Protein AF-A0A7K4BBS3-F1 (afdb_monomer_lite)

pLDDT: mean 82.41, std 10.62, range [54.38, 93.62]

Sequence (78 aa):
MLAISNLLVIWGLERGFGFSCEGKKQIVYERIELVHTKRRDELIVDLKKRTGLPIIRVNILLIDYLWDTADIMVYYFP

Secondary structure (DSSP, 8-state):
-HHHHHHHHHHHHHT-------EEEEEEES-GGG-SGGGHHHHHHHHHHHH---EEEEEEEEEETTTTEEEEEEEE--

Foldseek 3Di:
DVVVVVVVVVVCVVVPPPPQPQDKDKDKAQALVCVDPVNVVVVQVVCCVVVVFQFPDKDWDDQDPVRSITIIITTGGD

Structure (mmCIF, N/CA/C/O backbone):
data_AF-A0A7K4BBS3-F1
#
_entry.id   AF-A0A7K4BBS3-F1
#
loop_
_atom_site.group_PDB
_atom_site.id
_atom_site.type_symbol
_atom_site.label_atom_id
_atom_site.label_alt_id
_atom_site.label_comp_id
_atom_site.label_asym_id
_atom_site.label_entity_id
_atom_site.label_seq_id
_atom_site.pdbx_PDB_ins_code
_atom_site.Cartn_x
_atom_site.Cartn_y
_atom_site.Cartn_z
_atom_site.occupancy
_atom_site.B_iso_or_equiv
_atom_site.auth_seq_id
_atom_site.auth_comp_id
_atom_site.auth_asym_id
_atom_site.auth_atom_id
_atom_site.pdbx_PDB_model_num
ATOM 1 N N . MET A 1 1 ? 16.344 -3.532 -52.440 1.00 63.06 1 MET A N 1
ATOM 2 C CA . MET A 1 1 ? 15.545 -2.369 -51.990 1.00 63.06 1 MET A CA 1
ATOM 3 C C . MET A 1 1 ? 14.488 -2.764 -50.951 1.00 63.06 1 MET A C 1
ATOM 5 O O . MET A 1 1 ? 14.504 -2.188 -49.876 1.00 63.06 1 MET A O 1
ATOM 9 N N . LEU A 1 2 ? 13.661 -3.795 -51.188 1.00 69.56 2 LEU A N 1
ATOM 10 C CA . LEU A 1 2 ? 12.634 -4.267 -50.232 1.00 69.56 2 LEU A CA 1
ATOM 11 C C . LEU A 1 2 ? 13.198 -4.840 -48.912 1.00 69.56 2 LEU A C 1
ATOM 13 O O . LEU A 1 2 ? 12.689 -4.537 -47.841 1.00 69.56 2 LEU A O 1
ATOM 17 N N . ALA A 1 3 ? 14.298 -5.598 -48.965 1.00 73.88 3 ALA A N 1
ATOM 18 C CA . ALA A 1 3 ? 14.889 -6.219 -47.771 1.00 73.88 3 ALA A CA 1
ATOM 19 C C . ALA A 1 3 ? 15.395 -5.204 -46.724 1.00 73.88 3 ALA A C 1
ATOM 21 O O . ALA A 1 3 ? 15.333 -5.457 -45.526 1.00 73.88 3 ALA A O 1
ATOM 22 N N . ILE A 1 4 ? 15.859 -4.035 -47.177 1.00 77.75 4 ILE A N 1
ATOM 23 C CA . ILE A 1 4 ? 16.387 -2.975 -46.306 1.00 77.75 4 ILE A CA 1
ATOM 24 C C . ILE A 1 4 ? 15.240 -2.288 -45.552 1.00 77.75 4 ILE A C 1
ATOM 26 O O . ILE A 1 4 ? 15.394 -1.940 -44.386 1.00 77.75 4 ILE A O 1
ATOM 30 N N . SER A 1 5 ? 14.073 -2.155 -46.194 1.00 79.12 5 SER A N 1
ATOM 31 C CA . SER A 1 5 ? 12.864 -1.609 -45.572 1.00 79.12 5 SER A CA 1
ATOM 32 C C . SER A 1 5 ? 12.379 -2.489 -44.419 1.00 79.12 5 SER A C 1
ATOM 34 O O . SER A 1 5 ? 12.096 -1.961 -43.346 1.00 79.12 5 SER A O 1
ATOM 36 N N . ASN A 1 6 ? 12.359 -3.814 -44.598 1.00 77.38 6 ASN A N 1
ATOM 37 C CA . ASN A 1 6 ? 11.963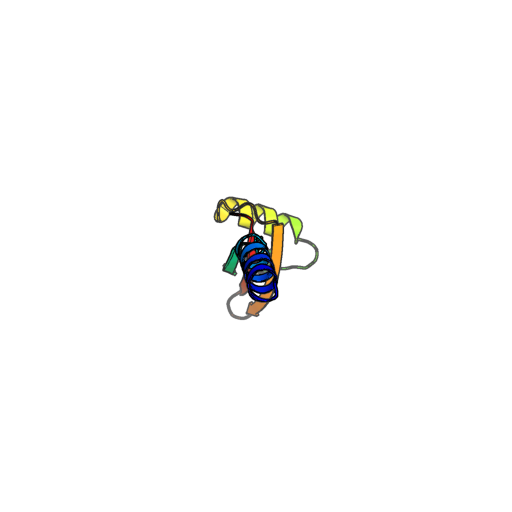 -4.735 -43.530 1.00 77.38 6 ASN A CA 1
ATOM 38 C C . ASN A 1 6 ? 12.924 -4.673 -42.337 1.00 77.38 6 ASN A C 1
ATOM 40 O O . ASN A 1 6 ? 12.474 -4.664 -41.194 1.00 77.38 6 ASN A O 1
ATOM 44 N N . LEU A 1 7 ? 14.232 -4.576 -42.594 1.00 81.38 7 LEU A N 1
ATOM 45 C CA . LEU A 1 7 ? 15.231 -4.475 -41.528 1.00 81.38 7 LEU A CA 1
ATOM 46 C C . LEU A 1 7 ? 15.067 -3.185 -40.704 1.00 81.38 7 LEU A C 1
ATOM 48 O O . LEU A 1 7 ? 15.210 -3.207 -39.486 1.00 81.38 7 LEU A O 1
ATOM 52 N N . LEU A 1 8 ? 14.717 -2.076 -41.363 1.00 78.75 8 LEU A N 1
ATOM 53 C CA . LEU A 1 8 ? 14.481 -0.775 -40.728 1.00 78.75 8 LEU A CA 1
ATOM 54 C C . LEU A 1 8 ? 13.234 -0.775 -39.833 1.00 78.75 8 LEU A C 1
ATOM 56 O O . LEU A 1 8 ? 13.256 -0.192 -38.750 1.00 78.75 8 LEU A O 1
ATOM 60 N N . VAL A 1 9 ? 12.168 -1.459 -40.262 1.00 79.38 9 VAL A N 1
ATOM 61 C CA . VAL A 1 9 ? 10.938 -1.618 -39.469 1.00 79.38 9 VAL A CA 1
ATOM 62 C C . VAL A 1 9 ? 11.194 -2.480 -38.232 1.00 79.38 9 VAL A C 1
ATOM 64 O O . VAL A 1 9 ? 10.767 -2.111 -37.140 1.00 79.38 9 VAL A O 1
ATOM 67 N N . ILE A 1 10 ? 11.934 -3.584 -38.379 1.00 79.69 10 ILE A N 1
ATOM 68 C CA . ILE A 1 10 ? 12.293 -4.467 -37.258 1.00 79.69 10 ILE A CA 1
ATOM 69 C C . ILE A 1 10 ? 13.165 -3.713 -36.245 1.00 79.69 10 ILE A C 1
ATOM 71 O O . ILE A 1 10 ? 12.854 -3.705 -35.058 1.00 79.69 10 ILE A O 1
ATOM 75 N N . TRP A 1 11 ? 14.183 -2.986 -36.710 1.00 77.25 11 TRP A N 1
ATOM 76 C CA . TRP A 1 11 ? 15.073 -2.213 -35.837 1.00 77.25 11 TRP A CA 1
ATOM 77 C C . TRP A 1 11 ? 14.352 -1.078 -35.087 1.00 77.25 11 TRP A C 1
ATOM 79 O O . TRP A 1 11 ? 14.665 -0.792 -33.931 1.00 77.25 11 TRP A O 1
ATOM 89 N N . GLY A 1 12 ? 13.353 -0.447 -35.716 1.00 72.38 12 GLY A N 1
ATOM 90 C CA . GLY A 1 12 ? 12.496 0.551 -35.068 1.00 72.38 12 GLY A CA 1
ATOM 91 C C . GLY A 1 12 ? 11.577 -0.040 -33.992 1.00 72.38 12 GLY A C 1
ATOM 92 O O . GLY A 1 12 ? 11.379 0.586 -32.951 1.00 72.38 12 GLY A O 1
ATOM 93 N N . LEU A 1 13 ? 11.061 -1.257 -34.207 1.00 71.44 13 LEU A N 1
ATOM 94 C CA . LEU A 1 13 ? 10.244 -1.978 -33.224 1.00 71.44 13 LEU A CA 1
ATOM 95 C C . LEU A 1 13 ? 11.067 -2.477 -32.030 1.00 71.44 13 LEU A C 1
ATOM 97 O O . LEU A 1 13 ? 10.629 -2.329 -30.891 1.00 71.44 13 LEU A O 1
ATOM 101 N N . GLU A 1 14 ? 12.266 -3.015 -32.267 1.00 64.50 14 GLU A N 1
ATOM 102 C CA . GLU A 1 14 ? 13.149 -3.515 -31.201 1.00 64.50 14 GLU A CA 1
ATOM 103 C C . GLU A 1 14 ? 13.593 -2.406 -30.237 1.00 64.50 14 GLU A C 1
ATOM 105 O O . GLU A 1 14 ? 13.804 -2.647 -29.050 1.00 64.50 14 GLU A O 1
ATOM 110 N N . ARG A 1 15 ? 13.698 -1.168 -30.729 1.00 62.72 15 ARG A N 1
ATOM 111 C CA . ARG A 1 15 ? 14.139 -0.009 -29.941 1.00 62.72 15 ARG A CA 1
ATOM 112 C C . ARG A 1 15 ? 12.992 0.735 -29.247 1.00 62.72 15 ARG A C 1
ATOM 114 O O . ARG A 1 15 ? 13.247 1.610 -28.423 1.00 62.72 15 ARG A O 1
ATOM 121 N N . GLY A 1 16 ? 11.746 0.413 -29.602 1.00 61.91 16 GLY A N 1
ATOM 122 C CA . GLY A 1 16 ? 10.569 1.255 -29.382 1.00 61.91 16 GLY A CA 1
ATOM 123 C C . GLY A 1 16 ? 9.527 0.724 -28.403 1.00 61.91 16 GLY A C 1
ATOM 124 O O . GLY A 1 16 ? 8.424 1.257 -28.378 1.00 61.91 1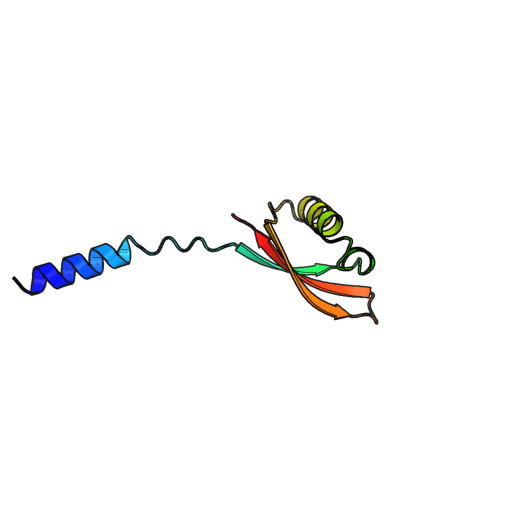6 GLY A O 1
ATOM 125 N N . PHE A 1 17 ? 9.835 -0.280 -27.585 1.00 57.22 17 PHE A N 1
ATOM 126 C CA . PHE A 1 17 ? 8.956 -0.674 -26.481 1.00 57.22 17 PHE A CA 1
ATOM 127 C C . PHE A 1 17 ? 9.667 -0.527 -25.140 1.00 57.22 17 PHE A C 1
ATOM 129 O O . PHE A 1 17 ? 9.876 -1.474 -24.386 1.00 57.22 17 PHE A O 1
ATOM 136 N N . GLY A 1 18 ? 9.990 0.728 -24.823 1.00 54.38 18 GLY A N 1
ATOM 137 C CA . GLY A 1 18 ? 10.069 1.188 -23.444 1.00 54.38 18 GLY A CA 1
ATOM 138 C C . GLY A 1 18 ? 8.675 1.117 -22.833 1.00 54.38 18 GLY A C 1
ATOM 139 O O . GLY A 1 18 ? 8.015 2.137 -22.664 1.00 54.38 18 GLY A O 1
ATOM 140 N N . PHE A 1 19 ? 8.192 -0.096 -22.557 1.00 55.06 19 PHE A N 1
ATOM 141 C CA . PHE A 1 19 ? 7.076 -0.258 -21.648 1.00 55.06 19 PHE A CA 1
ATOM 142 C C . PHE A 1 19 ? 7.539 0.363 -20.334 1.00 55.06 19 PHE A C 1
ATOM 144 O O . PHE A 1 19 ? 8.370 -0.206 -19.625 1.00 55.06 19 PHE A O 1
ATOM 151 N N . SER A 1 20 ? 7.026 1.550 -20.014 1.00 57.31 20 SER A N 1
ATOM 152 C CA . SER A 1 20 ? 6.941 2.009 -18.636 1.00 57.31 20 SER A CA 1
ATOM 153 C C . SER A 1 20 ? 6.031 1.013 -17.930 1.00 57.31 20 SER A C 1
ATOM 155 O O . SER A 1 20 ? 4.832 1.232 -17.791 1.00 57.31 20 SER A O 1
ATOM 157 N N . CYS A 1 21 ? 6.582 -0.152 -17.591 1.00 59.62 21 CYS A N 1
ATOM 158 C CA . CYS A 1 21 ? 5.930 -1.132 -16.755 1.00 59.62 21 CYS A CA 1
ATOM 159 C C . CYS A 1 21 ? 5.817 -0.464 -15.394 1.00 59.62 21 CYS A C 1
ATOM 161 O O . CYS A 1 21 ? 6.721 -0.567 -14.568 1.00 59.62 21 CYS A O 1
ATOM 163 N N . GLU A 1 22 ? 4.728 0.276 -15.193 1.00 68.56 22 GLU A N 1
ATOM 164 C CA . GLU A 1 22 ? 4.247 0.599 -13.864 1.00 68.56 22 GLU A CA 1
ATOM 165 C C . GLU A 1 22 ? 4.248 -0.727 -13.098 1.00 68.56 22 GLU A C 1
ATOM 167 O O . GLU A 1 22 ? 3.526 -1.672 -13.440 1.00 68.56 22 GLU A O 1
ATOM 172 N N . GLY A 1 23 ? 5.150 -0.839 -12.126 1.00 79.50 23 GLY A N 1
ATOM 173 C CA . GLY A 1 23 ? 5.230 -1.992 -11.256 1.00 79.50 23 GLY A CA 1
ATOM 174 C C . GLY A 1 23 ? 3.897 -2.093 -10.541 1.00 79.50 23 GLY A C 1
ATOM 175 O O . GLY A 1 23 ? 3.496 -1.178 -9.825 1.00 79.50 23 GLY A O 1
ATOM 176 N N . LYS A 1 24 ? 3.170 -3.183 -10.766 1.00 88.00 24 LYS A N 1
ATOM 177 C CA . LYS A 1 24 ? 1.925 -3.452 -10.052 1.00 88.00 24 LYS A CA 1
ATOM 178 C C . LYS A 1 24 ? 2.143 -4.579 -9.063 1.00 88.00 24 LYS A C 1
ATOM 180 O O . LYS A 1 24 ? 2.737 -5.602 -9.399 1.00 88.00 24 LYS A O 1
ATOM 185 N N . LYS A 1 25 ? 1.641 -4.401 -7.846 1.00 89.62 25 LYS A N 1
ATOM 186 C CA . LYS A 1 25 ? 1.682 -5.423 -6.800 1.00 89.62 25 LYS A CA 1
ATOM 187 C C . LYS A 1 25 ? 0.329 -5.509 -6.118 1.00 89.62 25 LYS A C 1
ATOM 189 O O . LYS A 1 25 ? -0.265 -4.490 -5.783 1.00 89.62 25 LYS A O 1
ATOM 194 N N . GLN A 1 26 ? -0.154 -6.729 -5.930 1.00 92.94 26 GLN A N 1
ATOM 195 C CA . GLN A 1 26 ? -1.328 -6.989 -5.110 1.00 92.94 26 GLN A CA 1
ATOM 196 C C . GLN A 1 26 ? -0.884 -7.217 -3.666 1.00 92.94 26 GLN A C 1
ATOM 198 O O . GLN A 1 26 ? 0.093 -7.931 -3.421 1.00 92.94 26 GLN A O 1
ATOM 203 N N . ILE A 1 27 ? -1.576 -6.577 -2.731 1.00 91.44 27 ILE A N 1
ATOM 204 C CA . ILE A 1 27 ? -1.349 -6.699 -1.294 1.00 91.44 27 ILE A CA 1
ATOM 205 C C . ILE A 1 27 ? -2.689 -6.862 -0.580 1.00 91.44 27 ILE A C 1
ATOM 207 O O . ILE A 1 27 ? -3.664 -6.196 -0.925 1.00 91.44 27 ILE A O 1
ATOM 211 N N . VAL A 1 28 ? -2.709 -7.716 0.439 1.00 91.94 28 VAL A N 1
ATOM 212 C CA . VAL A 1 28 ? -3.817 -7.791 1.393 1.00 91.94 28 VAL A CA 1
ATOM 213 C C . VAL A 1 28 ? -3.552 -6.759 2.485 1.00 91.94 28 VAL A C 1
ATOM 215 O O . VAL A 1 28 ? -2.445 -6.690 3.023 1.00 91.94 28 VAL A O 1
ATOM 218 N N . TYR A 1 29 ? -4.542 -5.921 2.773 1.00 91.19 29 TYR A N 1
ATOM 219 C CA . TYR A 1 29 ? -4.445 -4.831 3.733 1.00 91.19 29 TYR A CA 1
ATOM 220 C C . TYR A 1 29 ? -5.497 -4.974 4.828 1.00 91.19 29 TYR A C 1
ATOM 222 O O . TYR A 1 29 ? -6.682 -5.079 4.542 1.00 91.19 29 TYR A O 1
ATOM 230 N N . GLU A 1 30 ? -5.064 -4.939 6.083 1.00 87.12 30 GLU A N 1
ATOM 231 C CA . GLU A 1 30 ? -5.886 -5.312 7.247 1.00 87.12 30 GLU A CA 1
ATOM 232 C C . GLU A 1 30 ? -6.596 -4.124 7.917 1.00 87.12 30 GLU A C 1
ATOM 234 O O . GLU A 1 30 ? -7.267 -4.287 8.928 1.00 87.12 30 GLU A O 1
ATOM 239 N N . ARG A 1 31 ? -6.421 -2.890 7.420 1.00 83.81 31 ARG A N 1
ATOM 240 C CA . ARG A 1 31 ? -7.067 -1.697 8.001 1.00 83.81 31 ARG A CA 1
ATOM 241 C C . ARG A 1 31 ? -8.176 -1.177 7.100 1.00 83.81 31 ARG A C 1
ATOM 243 O O . ARG A 1 31 ? -8.019 -0.156 6.426 1.00 83.81 31 ARG A O 1
ATOM 250 N N . ILE A 1 32 ? -9.321 -1.853 7.126 1.00 81.44 32 ILE A N 1
ATOM 251 C CA . ILE A 1 32 ? -10.509 -1.488 6.338 1.00 81.44 32 ILE A CA 1
ATOM 252 C C . ILE A 1 32 ? -10.979 -0.034 6.555 1.00 81.44 32 ILE A C 1
ATOM 254 O O . ILE A 1 32 ? -11.479 0.606 5.631 1.00 81.44 32 ILE A O 1
ATOM 258 N N . GLU A 1 33 ? -10.725 0.551 7.731 1.00 77.25 33 GLU A N 1
ATOM 259 C CA . GLU A 1 33 ? -11.064 1.945 8.069 1.00 77.25 33 GLU A CA 1
ATOM 260 C C . GLU A 1 33 ? -10.418 2.994 7.143 1.00 77.25 33 GLU A C 1
ATOM 262 O O . GLU A 1 33 ? -10.944 4.101 6.970 1.00 77.25 33 GLU A O 1
ATOM 267 N N . LEU A 1 34 ? -9.258 2.662 6.565 1.00 77.44 34 LEU A N 1
ATOM 268 C CA . LEU A 1 34 ? -8.506 3.516 5.638 1.00 77.44 34 LEU A CA 1
ATOM 269 C C . LEU A 1 34 ? -8.862 3.238 4.172 1.00 77.44 34 LEU A C 1
ATOM 271 O O . LEU A 1 34 ? -8.548 4.039 3.296 1.00 77.44 34 LEU A O 1
ATOM 275 N N . VAL A 1 35 ? -9.586 2.150 3.900 1.00 78.75 35 VAL A N 1
ATOM 276 C CA . VAL A 1 35 ? -10.061 1.763 2.559 1.00 78.75 35 VAL A CA 1
ATOM 277 C C . VAL A 1 35 ? -11.277 2.604 2.127 1.00 78.75 35 VAL A C 1
ATOM 279 O O . VAL A 1 35 ? -11.759 2.516 0.998 1.00 78.75 35 VAL A O 1
ATOM 282 N N . HIS A 1 36 ? -11.752 3.503 2.993 1.00 79.81 36 HIS A N 1
ATOM 283 C CA . HIS A 1 36 ? -12.833 4.428 2.684 1.00 79.81 36 HIS A CA 1
ATOM 284 C C . HIS A 1 36 ? -12.430 5.460 1.610 1.00 79.81 36 HIS A C 1
ATOM 286 O O . HIS A 1 36 ? -11.371 6.085 1.685 1.00 79.81 36 HIS A O 1
ATOM 292 N N . THR A 1 37 ? -13.324 5.746 0.654 1.00 72.44 37 THR A N 1
ATOM 293 C CA . THR A 1 37 ? -13.085 6.678 -0.474 1.00 72.44 37 THR A CA 1
ATOM 294 C C . THR A 1 37 ? -12.556 8.054 -0.053 1.00 72.44 37 THR A C 1
ATOM 296 O O . THR A 1 37 ? -11.767 8.655 -0.774 1.00 72.44 37 THR A O 1
ATOM 299 N N . LYS A 1 38 ? -12.958 8.542 1.127 1.00 81.19 38 LYS A N 1
ATOM 300 C CA . LYS A 1 38 ? -12.547 9.850 1.673 1.00 81.19 38 LYS A CA 1
ATOM 301 C C . LYS A 1 38 ? -11.130 9.884 2.271 1.00 81.19 38 LYS A C 1
ATOM 303 O O . LYS A 1 38 ? -10.633 10.974 2.514 1.00 81.19 38 LYS A O 1
ATOM 308 N N . ARG A 1 39 ? -10.495 8.730 2.508 1.00 84.50 39 ARG A N 1
ATOM 309 C CA . ARG A 1 39 ? -9.189 8.604 3.193 1.00 84.50 39 ARG A CA 1
ATOM 310 C C . ARG A 1 39 ? -8.090 8.053 2.289 1.00 84.50 39 ARG A C 1
ATOM 312 O O . ARG A 1 39 ? -7.101 7.484 2.739 1.00 84.50 39 ARG A O 1
ATOM 319 N N . ARG A 1 40 ? -8.266 8.219 0.980 1.00 84.75 40 ARG A N 1
ATOM 320 C CA . ARG A 1 40 ? -7.373 7.644 -0.030 1.00 84.75 40 ARG A CA 1
ATOM 321 C C . ARG A 1 40 ? -5.938 8.159 0.095 1.00 84.75 40 ARG A C 1
ATOM 323 O O . ARG A 1 40 ? -5.008 7.395 -0.131 1.0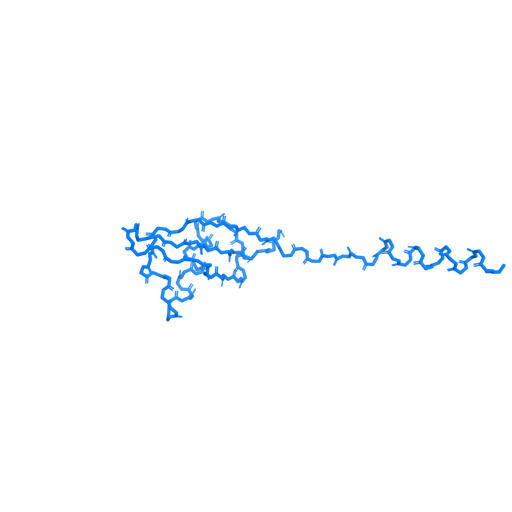0 84.75 40 ARG A O 1
ATOM 330 N N . ASP A 1 41 ? -5.772 9.414 0.502 1.00 87.56 41 ASP A N 1
ATOM 331 C CA . ASP A 1 41 ? -4.462 10.024 0.743 1.00 87.56 41 ASP A CA 1
ATOM 332 C C . ASP A 1 41 ? -3.747 9.374 1.939 1.00 87.56 41 ASP A C 1
ATOM 334 O O . ASP A 1 41 ? -2.607 8.926 1.823 1.00 87.56 41 ASP A O 1
ATOM 338 N N . GLU A 1 42 ? -4.462 9.200 3.055 1.00 89.00 42 GLU A N 1
ATOM 339 C CA . GLU A 1 42 ? -3.956 8.529 4.260 1.00 89.00 42 GLU A CA 1
ATOM 340 C C . GLU A 1 42 ? -3.564 7.072 3.977 1.00 89.00 42 GLU A C 1
ATOM 342 O O . GLU A 1 42 ? -2.506 6.615 4.412 1.00 89.00 42 GLU A O 1
ATOM 347 N N . LEU A 1 43 ? -4.378 6.358 3.189 1.00 90.25 43 LEU A N 1
ATOM 348 C CA . LEU A 1 43 ? -4.084 4.999 2.736 1.00 90.25 43 LEU A CA 1
ATOM 349 C C . LEU A 1 43 ? -2.794 4.950 1.912 1.00 90.25 43 LEU A C 1
ATOM 351 O O . LEU A 1 43 ? -1.941 4.100 2.153 1.00 90.25 43 LEU A O 1
ATOM 355 N N . ILE A 1 44 ? -2.621 5.863 0.952 1.00 89.94 44 ILE A N 1
ATOM 356 C CA . ILE A 1 44 ? -1.407 5.920 0.128 1.00 89.94 44 ILE A CA 1
ATOM 357 C C . ILE A 1 44 ? -0.181 6.205 1.002 1.00 89.94 44 ILE A C 1
ATOM 359 O O . ILE A 1 44 ? 0.851 5.560 0.819 1.00 89.94 44 ILE A O 1
ATOM 363 N N . VAL A 1 45 ? -0.279 7.133 1.956 1.00 91.25 45 VAL A N 1
ATOM 364 C CA . VAL A 1 45 ? 0.818 7.462 2.880 1.00 91.25 45 VAL A CA 1
ATOM 365 C C . VAL A 1 45 ? 1.199 6.261 3.749 1.00 91.25 45 VAL A C 1
ATOM 367 O O . VAL A 1 45 ? 2.386 5.939 3.854 1.00 91.25 45 VAL A O 1
ATOM 370 N N . ASP A 1 46 ? 0.222 5.566 4.334 1.00 91.19 46 ASP A N 1
ATOM 371 C CA . ASP A 1 46 ? 0.474 4.377 5.157 1.00 91.19 46 ASP A CA 1
ATOM 372 C C . ASP A 1 46 ? 1.087 3.242 4.321 1.00 91.19 46 ASP A C 1
ATOM 374 O O . ASP A 1 46 ? 2.101 2.657 4.712 1.00 91.19 46 ASP A O 1
ATOM 378 N N . LEU A 1 47 ? 0.551 2.991 3.122 1.00 90.38 47 LEU A N 1
ATOM 379 C CA . LEU A 1 47 ? 1.080 1.976 2.214 1.00 90.38 47 LEU A CA 1
ATOM 380 C C . LEU A 1 47 ? 2.508 2.302 1.754 1.00 90.38 47 LEU A C 1
ATOM 382 O O . LEU A 1 47 ? 3.348 1.401 1.739 1.00 90.38 47 LEU A O 1
ATOM 386 N N . LYS A 1 48 ? 2.827 3.569 1.452 1.00 91.06 48 LYS A N 1
ATOM 387 C CA . LYS A 1 48 ? 4.201 4.012 1.142 1.00 91.06 48 LYS A CA 1
ATOM 388 C C . LYS A 1 48 ? 5.141 3.751 2.312 1.00 91.06 48 LYS A C 1
ATOM 390 O O . LYS A 1 48 ? 6.211 3.178 2.127 1.00 91.06 48 LYS A O 1
ATOM 395 N N . LYS A 1 49 ? 4.724 4.124 3.525 1.00 91.31 49 LYS A N 1
ATOM 396 C CA . LYS A 1 49 ? 5.523 3.955 4.745 1.00 91.31 49 LYS A CA 1
ATOM 397 C C . LYS A 1 49 ? 5.812 2.484 5.050 1.00 91.31 49 LYS A C 1
ATOM 399 O O . LYS A 1 49 ? 6.917 2.164 5.475 1.00 91.31 49 LYS A O 1
ATOM 404 N N . ARG A 1 50 ? 4.834 1.598 4.843 1.00 88.56 50 ARG A N 1
ATOM 405 C CA . ARG A 1 50 ? 4.960 0.162 5.143 1.00 88.56 50 ARG A CA 1
ATOM 406 C C . ARG A 1 50 ? 5.697 -0.619 4.064 1.00 88.56 50 ARG A C 1
ATOM 408 O O . ARG A 1 50 ? 6.474 -1.509 4.387 1.00 88.56 50 ARG A O 1
ATOM 415 N N . THR A 1 51 ? 5.433 -0.321 2.793 1.00 87.56 51 THR A N 1
ATOM 416 C CA . THR A 1 51 ? 6.028 -1.064 1.670 1.00 87.56 51 THR A CA 1
ATOM 417 C C . THR A 1 51 ? 7.380 -0.507 1.236 1.00 87.56 51 THR A C 1
ATOM 419 O O . THR A 1 51 ? 8.125 -1.214 0.564 1.00 87.56 51 THR A O 1
ATOM 422 N N . GLY A 1 52 ? 7.694 0.746 1.586 1.00 87.81 52 GLY A N 1
ATOM 423 C CA . GLY A 1 52 ? 8.878 1.454 1.096 1.00 87.81 52 GLY A CA 1
ATOM 424 C C . GLY A 1 52 ? 8.810 1.806 -0.394 1.00 87.81 52 GLY A C 1
ATOM 425 O O . GLY A 1 52 ? 9.796 2.280 -0.949 1.00 87.81 52 GLY A O 1
ATOM 426 N N . LEU A 1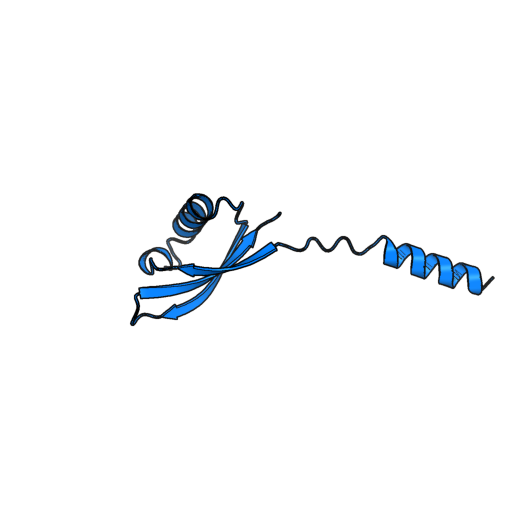 53 ? 7.669 1.571 -1.053 1.00 86.44 53 LEU A N 1
ATOM 427 C CA . LEU A 1 53 ? 7.501 1.794 -2.485 1.00 86.44 53 LEU A CA 1
ATOM 428 C C . LEU A 1 53 ? 6.940 3.197 -2.760 1.00 86.44 53 LEU A C 1
ATOM 430 O O . LEU A 1 53 ? 6.042 3.649 -2.041 1.00 86.44 53 LEU A O 1
ATOM 434 N N . PRO A 1 54 ? 7.387 3.878 -3.830 1.00 87.50 54 PRO A N 1
ATOM 435 C CA . PRO A 1 54 ? 6.807 5.141 -4.272 1.00 87.50 54 PRO A CA 1
ATOM 436 C C . PRO A 1 54 ? 5.467 4.888 -4.983 1.00 87.50 54 PRO A C 1
ATOM 438 O O . PRO A 1 54 ? 5.366 4.904 -6.207 1.00 87.50 54 PRO A O 1
ATOM 441 N N . ILE A 1 55 ? 4.416 4.624 -4.202 1.00 90.00 55 ILE A N 1
ATOM 442 C CA . ILE A 1 55 ? 3.074 4.329 -4.724 1.00 90.00 55 ILE A CA 1
ATOM 443 C C . ILE A 1 55 ? 2.483 5.569 -5.408 1.00 90.00 55 ILE A C 1
ATOM 445 O O . ILE A 1 55 ? 2.369 6.638 -4.805 1.00 90.00 55 ILE A O 1
ATOM 449 N N . ILE A 1 56 ? 2.062 5.415 -6.658 1.00 88.31 56 ILE A N 1
ATOM 450 C CA . ILE A 1 56 ? 1.448 6.481 -7.465 1.00 88.31 56 ILE A CA 1
ATOM 451 C C . ILE A 1 56 ? -0.069 6.339 -7.443 1.00 88.31 56 ILE A C 1
ATOM 453 O O . ILE A 1 56 ? -0.800 7.325 -7.367 1.00 88.31 56 ILE A O 1
ATOM 457 N N . ARG A 1 57 ? -0.551 5.094 -7.497 1.00 88.31 57 ARG A N 1
ATOM 458 C CA . ARG A 1 57 ? -1.975 4.782 -7.574 1.00 88.31 57 ARG A CA 1
ATOM 459 C C . ARG A 1 57 ? -2.301 3.538 -6.766 1.00 88.31 57 ARG A C 1
ATOM 461 O O . ARG A 1 57 ? -1.514 2.598 -6.697 1.00 88.31 57 ARG A O 1
ATOM 468 N N . VAL A 1 58 ? -3.502 3.532 -6.199 1.00 90.56 58 VAL A N 1
ATOM 469 C CA . VAL A 1 58 ? -4.079 2.386 -5.493 1.00 90.56 58 VAL A CA 1
ATOM 470 C C . VAL A 1 58 ? -5.452 2.063 -6.065 1.00 90.56 58 VAL A C 1
ATOM 472 O O . VAL A 1 58 ? -6.274 2.959 -6.302 1.00 90.56 58 VAL A O 1
ATOM 475 N N . ASN A 1 59 ? -5.702 0.781 -6.299 1.00 91.56 59 ASN A N 1
ATOM 476 C CA . ASN A 1 59 ? -6.998 0.269 -6.709 1.00 91.56 59 ASN A CA 1
ATOM 477 C C . ASN A 1 59 ? -7.474 -0.782 -5.711 1.00 91.56 59 ASN A C 1
ATOM 479 O O . ASN A 1 59 ? -6.720 -1.682 -5.365 1.00 91.56 59 ASN A O 1
ATOM 483 N N . ILE A 1 60 ? -8.712 -0.657 -5.255 1.00 91.06 60 ILE A N 1
ATOM 484 C CA . ILE A 1 60 ? -9.310 -1.584 -4.293 1.00 91.06 60 ILE A CA 1
ATOM 485 C C . ILE A 1 60 ? -10.037 -2.636 -5.126 1.00 91.06 60 ILE A C 1
ATOM 487 O O . ILE A 1 60 ? -10.915 -2.282 -5.911 1.00 91.06 60 ILE A O 1
ATOM 491 N N . LEU A 1 61 ? -9.617 -3.893 -5.020 1.00 91.56 61 LEU A N 1
ATOM 492 C CA . LEU A 1 61 ? -10.169 -5.004 -5.800 1.00 91.56 61 LEU A CA 1
ATOM 493 C C . LEU A 1 61 ? -11.373 -5.619 -5.091 1.00 91.56 61 LEU A C 1
ATOM 495 O O . LEU A 1 61 ? -12.434 -5.776 -5.688 1.00 91.56 61 LEU A O 1
ATOM 499 N N . LEU A 1 62 ? -11.185 -5.960 -3.817 1.00 90.94 62 LEU A N 1
ATOM 500 C CA . LEU A 1 62 ? -12.167 -6.632 -2.982 1.00 90.94 62 LEU A CA 1
ATOM 501 C C . LEU A 1 62 ? -12.050 -6.099 -1.558 1.00 90.94 62 LEU A C 1
ATOM 503 O O . LEU A 1 62 ? -10.954 -5.801 -1.087 1.00 90.94 62 LEU A O 1
ATOM 507 N N . ILE A 1 63 ? -13.190 -5.981 -0.888 1.00 91.19 63 ILE A N 1
ATOM 508 C CA . ILE A 1 63 ? -13.270 -5.645 0.528 1.00 91.19 63 ILE A CA 1
ATOM 509 C C . ILE A 1 63 ? -13.950 -6.823 1.215 1.00 91.19 63 ILE A C 1
ATOM 511 O O . ILE A 1 63 ? -15.094 -7.145 0.891 1.00 91.19 63 ILE A O 1
ATOM 515 N N . ASP A 1 64 ? -13.242 -7.453 2.142 1.00 90.56 64 ASP A N 1
ATOM 516 C CA . ASP A 1 64 ? -13.773 -8.501 2.995 1.00 90.56 64 ASP A CA 1
ATOM 517 C C . ASP A 1 64 ? -14.124 -7.909 4.365 1.00 90.56 64 ASP A C 1
ATOM 519 O O . ASP A 1 64 ? -13.263 -7.666 5.212 1.00 90.56 64 ASP A O 1
ATOM 523 N N . TYR A 1 65 ? -15.419 -7.667 4.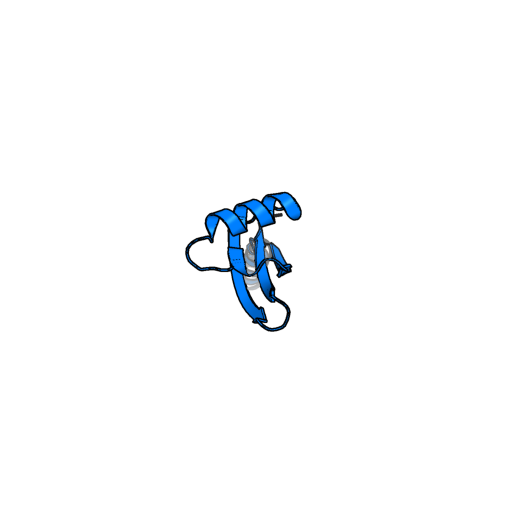565 1.00 87.44 65 TYR A N 1
ATOM 524 C CA . TYR A 1 65 ? -15.961 -7.132 5.814 1.00 87.44 65 TYR A CA 1
ATOM 525 C C . TYR A 1 65 ? -15.987 -8.149 6.956 1.00 87.44 65 TYR A C 1
ATOM 527 O O . TYR A 1 65 ? -16.130 -7.746 8.104 1.00 87.44 65 TYR A O 1
ATOM 535 N N . LEU A 1 66 ? -15.900 -9.451 6.670 1.00 90.94 66 LEU A N 1
ATOM 536 C CA . LEU A 1 66 ? -15.911 -10.470 7.718 1.00 90.94 66 LEU A CA 1
ATOM 537 C C . LEU A 1 66 ? -14.560 -10.519 8.439 1.00 90.94 66 LEU A C 1
ATOM 539 O O . LEU A 1 66 ? -14.513 -10.754 9.644 1.00 90.94 66 LEU A O 1
ATOM 543 N N . TRP A 1 67 ? -13.480 -10.291 7.692 1.00 88.75 67 TRP A N 1
ATOM 544 C CA . TRP A 1 67 ? -12.105 -10.343 8.193 1.00 88.75 67 TRP A CA 1
ATOM 545 C C . TRP A 1 67 ? -11.470 -8.954 8.356 1.00 88.75 67 TRP A C 1
ATOM 547 O O . TRP A 1 67 ? -10.291 -8.868 8.683 1.00 88.75 67 TRP A O 1
ATOM 557 N N . ASP A 1 68 ? -12.222 -7.878 8.102 1.00 89.56 68 ASP A N 1
ATOM 558 C CA . ASP A 1 68 ? -11.738 -6.489 8.083 1.00 89.56 68 ASP A CA 1
ATOM 559 C C . ASP A 1 68 ? -10.514 -6.272 7.165 1.00 89.56 68 ASP A C 1
ATOM 561 O O . ASP A 1 68 ? -9.651 -5.425 7.415 1.00 89.56 68 ASP A O 1
ATOM 565 N N . THR A 1 69 ? -10.447 -7.011 6.053 1.00 90.94 69 THR A N 1
ATOM 566 C CA . THR A 1 69 ? -9.341 -6.925 5.085 1.00 90.94 69 THR A CA 1
ATOM 567 C C . THR A 1 69 ? -9.792 -6.372 3.736 1.00 90.94 69 THR A C 1
ATOM 569 O O . THR A 1 69 ? -10.964 -6.410 3.370 1.00 90.94 69 THR A O 1
ATOM 572 N N . ALA A 1 70 ? -8.849 -5.844 2.961 1.00 92.31 70 ALA A N 1
ATOM 573 C CA . ALA A 1 70 ? -9.071 -5.467 1.576 1.00 92.31 70 ALA A CA 1
ATOM 574 C C . ALA A 1 70 ? -7.903 -5.900 0.693 1.00 92.31 70 ALA A C 1
ATOM 576 O O . ALA A 1 70 ? -6.736 -5.689 1.029 1.00 92.31 70 ALA A O 1
ATOM 577 N N . ASP A 1 71 ? -8.227 -6.433 -0.477 1.00 93.62 71 ASP A N 1
ATOM 578 C CA . ASP A 1 71 ? -7.266 -6.641 -1.549 1.00 93.62 71 ASP A CA 1
ATOM 579 C C . ASP A 1 71 ? -7.038 -5.327 -2.293 1.00 93.62 71 ASP A C 1
ATOM 581 O O . ASP A 1 71 ? -7.958 -4.733 -2.869 1.00 93.62 71 ASP A O 1
ATOM 585 N N . ILE A 1 72 ? -5.786 -4.879 -2.309 1.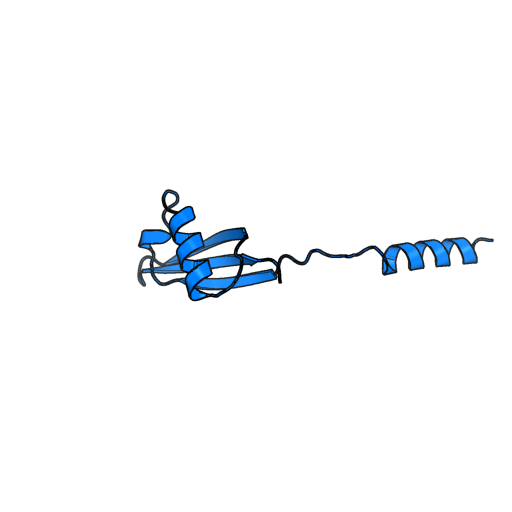00 92.88 72 ILE A N 1
ATOM 586 C CA . ILE A 1 72 ? -5.381 -3.618 -2.921 1.00 92.88 72 ILE A CA 1
ATOM 587 C C . ILE A 1 72 ? -4.314 -3.891 -3.977 1.00 92.88 72 ILE A C 1
ATOM 589 O O . ILE A 1 72 ? -3.283 -4.508 -3.717 1.00 92.88 72 ILE A O 1
ATOM 593 N N . MET A 1 73 ? -4.535 -3.376 -5.184 1.00 92.88 73 MET A N 1
ATOM 594 C CA . MET A 1 73 ? -3.514 -3.281 -6.217 1.00 92.88 73 MET A CA 1
ATOM 595 C C . MET A 1 73 ? -2.817 -1.929 -6.124 1.00 92.88 73 MET A C 1
ATOM 597 O O . MET A 1 73 ? -3.435 -0.885 -6.348 1.00 92.88 73 MET A O 1
ATOM 601 N N . VAL A 1 74 ? -1.525 -1.950 -5.817 1.00 92.69 74 VAL A N 1
ATOM 602 C CA . VAL A 1 74 ? -0.671 -0.762 -5.806 1.00 92.69 74 VAL A CA 1
ATOM 603 C C . VAL A 1 74 ? 0.108 -0.675 -7.111 1.00 92.69 74 VAL A C 1
ATOM 605 O O . VAL A 1 74 ? 0.609 -1.684 -7.606 1.00 92.69 74 VAL A O 1
ATOM 608 N N . TYR A 1 75 ? 0.211 0.534 -7.650 1.00 91.00 75 TYR A N 1
ATOM 609 C CA . TYR A 1 75 ? 1.024 0.867 -8.814 1.00 91.00 75 TYR A CA 1
ATOM 610 C C . TYR A 1 75 ? 2.166 1.766 -8.345 1.00 91.00 75 TYR A C 1
ATOM 612 O O . TYR A 1 75 ? 1.923 2.789 -7.694 1.00 91.00 75 TYR A O 1
ATOM 620 N N . TYR A 1 76 ? 3.395 1.375 -8.645 1.00 88.88 76 TYR A N 1
ATOM 621 C CA . TYR A 1 76 ? 4.624 2.067 -8.272 1.00 88.88 76 TYR A CA 1
ATOM 622 C C . TYR A 1 76 ? 5.586 2.082 -9.461 1.00 88.88 76 TYR A C 1
ATOM 624 O O . TYR A 1 76 ? 5.525 1.214 -10.329 1.00 88.88 76 TYR A O 1
ATOM 632 N N . PHE A 1 77 ? 6.481 3.063 -9.510 1.00 80.62 77 PHE A N 1
ATOM 633 C CA . PHE A 1 77 ? 7.611 3.017 -10.433 1.00 80.62 77 PHE A CA 1
ATOM 634 C C . PHE A 1 77 ? 8.776 2.310 -9.729 1.00 80.62 77 PHE A C 1
ATOM 636 O O . PHE A 1 77 ? 8.987 2.580 -8.540 1.00 80.62 77 PHE A O 1
ATOM 643 N N . PRO A 1 78 ? 9.455 1.360 -10.399 1.00 65.81 78 PRO A N 1
ATOM 644 C CA . PRO A 1 78 ? 10.687 0.776 -9.883 1.00 65.81 78 PRO A CA 1
ATOM 645 C C . PRO A 1 78 ? 11.807 1.818 -9.772 1.00 65.81 78 PRO A C 1
ATOM 647 O O . PRO A 1 78 ? 11.793 2.798 -10.554 1.00 65.81 78 PRO A O 1
#

Radius of gyration: 20.06 Å; chains: 1; bounding box: 32×20×60 Å